Protein AF-A0AAD7S1X3-F1 (afdb_monomer_lite)

Structure (mmCIF, N/CA/C/O backbone):
data_AF-A0AAD7S1X3-F1
#
_entry.id   AF-A0AAD7S1X3-F1
#
loop_
_atom_site.group_PDB
_atom_site.id
_atom_site.type_symbol
_atom_site.label_atom_id
_atom_site.label_alt_id
_atom_site.label_comp_id
_atom_site.label_asym_id
_atom_site.label_entity_id
_atom_site.label_seq_id
_atom_site.pdbx_PDB_ins_code
_atom_site.Cartn_x
_atom_site.Cartn_y
_atom_site.Cartn_z
_atom_site.occupancy
_atom_site.B_iso_or_equiv
_atom_site.auth_seq_id
_atom_site.auth_comp_id
_atom_site.auth_asym_id
_atom_site.auth_atom_id
_atom_site.pdbx_PDB_model_num
ATOM 1 N N . MET A 1 1 ? 36.530 9.811 -6.940 1.00 58.53 1 MET A N 1
ATOM 2 C CA . MET A 1 1 ? 35.530 10.902 -6.994 1.00 58.53 1 MET A CA 1
ATOM 3 C C . MET A 1 1 ? 34.109 10.384 -7.234 1.00 58.53 1 MET A C 1
ATOM 5 O O . MET A 1 1 ? 33.256 10.670 -6.411 1.00 58.53 1 MET A O 1
ATOM 9 N N . SER A 1 2 ? 33.852 9.548 -8.253 1.00 63.09 2 SER A N 1
ATOM 10 C CA . SER A 1 2 ? 32.516 8.948 -8.486 1.00 63.09 2 SER A CA 1
ATOM 11 C C . SER A 1 2 ? 31.969 8.116 -7.303 1.00 63.09 2 SER A C 1
ATOM 13 O O . SER A 1 2 ? 30.787 8.209 -6.993 1.00 63.09 2 SER A O 1
ATOM 15 N N . ALA A 1 3 ? 32.827 7.388 -6.574 1.00 66.06 3 ALA A N 1
ATOM 16 C CA . ALA A 1 3 ? 32.410 6.575 -5.422 1.00 66.06 3 ALA A CA 1
ATOM 17 C C . ALA A 1 3 ? 31.933 7.386 -4.198 1.00 66.06 3 ALA A C 1
ATOM 19 O O . ALA A 1 3 ? 31.097 6.908 -3.441 1.00 66.06 3 ALA A O 1
ATOM 20 N N . MET A 1 4 ? 32.440 8.610 -4.011 1.00 67.19 4 MET A N 1
ATOM 21 C CA . MET A 1 4 ? 32.045 9.467 -2.884 1.00 67.19 4 MET A CA 1
ATOM 22 C C . MET A 1 4 ? 30.654 10.064 -3.129 1.00 67.19 4 MET A C 1
ATOM 24 O O . MET A 1 4 ? 29.786 9.984 -2.272 1.00 67.19 4 MET A O 1
ATOM 28 N N . LEU A 1 5 ? 30.397 10.503 -4.365 1.00 73.19 5 LEU A N 1
ATOM 29 C CA . LEU A 1 5 ? 29.095 11.023 -4.792 1.00 73.19 5 LEU A CA 1
ATOM 30 C C . LEU A 1 5 ? 27.989 9.949 -4.731 1.00 73.19 5 LEU A C 1
ATOM 32 O O . LEU A 1 5 ? 26.847 10.248 -4.388 1.00 73.19 5 LEU A O 1
ATOM 36 N N . PHE A 1 6 ? 28.330 8.683 -5.002 1.00 74.25 6 PHE A N 1
ATOM 37 C CA . PHE A 1 6 ? 27.405 7.559 -4.831 1.00 74.25 6 PHE A CA 1
ATOM 38 C C . PHE A 1 6 ? 27.039 7.316 -3.357 1.00 74.25 6 PHE A C 1
ATOM 40 O O . PHE A 1 6 ? 25.887 7.001 -3.067 1.00 74.25 6 PHE A O 1
ATOM 47 N N . ALA A 1 7 ? 27.981 7.495 -2.424 1.00 76.69 7 ALA A N 1
ATOM 48 C CA . ALA A 1 7 ? 27.734 7.318 -0.992 1.00 76.69 7 ALA A CA 1
ATOM 49 C C . ALA A 1 7 ? 26.803 8.402 -0.421 1.00 76.69 7 ALA A C 1
ATOM 51 O O . ALA A 1 7 ? 25.879 8.072 0.324 1.00 76.69 7 ALA A O 1
ATOM 52 N N . ASP A 1 8 ? 26.987 9.664 -0.820 1.00 81.88 8 ASP A N 1
ATOM 53 C CA . ASP A 1 8 ? 26.116 10.773 -0.406 1.00 81.88 8 ASP A CA 1
ATOM 54 C C . ASP A 1 8 ? 24.684 10.615 -0.947 1.00 81.88 8 ASP A C 1
ATOM 56 O O . ASP A 1 8 ? 23.706 10.767 -0.208 1.00 81.88 8 ASP A O 1
ATOM 60 N N . LEU A 1 9 ? 24.542 10.230 -2.222 1.00 84.12 9 LEU A N 1
ATOM 61 C CA . LEU A 1 9 ? 23.234 9.966 -2.830 1.00 84.12 9 LEU A CA 1
ATOM 62 C C . LEU A 1 9 ? 22.531 8.772 -2.170 1.00 84.12 9 LEU A C 1
ATOM 64 O O . LEU A 1 9 ? 21.327 8.824 -1.914 1.00 84.12 9 LEU A O 1
ATOM 68 N N . LEU A 1 10 ? 23.277 7.704 -1.877 1.00 87.62 10 LEU A N 1
ATOM 69 C CA . LEU A 1 10 ? 22.752 6.523 -1.200 1.00 87.62 10 LEU A CA 1
ATOM 70 C C . LEU A 1 10 ? 22.306 6.855 0.230 1.00 87.62 10 LEU A C 1
ATOM 72 O O . LEU A 1 10 ? 21.228 6.430 0.640 1.00 87.62 10 LEU A O 1
ATOM 76 N N . GLY A 1 11 ? 23.088 7.647 0.969 1.00 89.69 11 GLY A N 1
ATOM 77 C CA . GLY A 1 11 ? 22.731 8.110 2.310 1.00 89.69 11 GLY A CA 1
ATOM 78 C C . GLY A 1 11 ? 21.425 8.906 2.319 1.00 89.69 11 GLY A C 1
ATOM 79 O O . GLY A 1 11 ? 20.530 8.612 3.114 1.00 89.69 11 GLY A O 1
ATOM 80 N N . LEU A 1 12 ? 21.270 9.847 1.382 1.00 89.00 12 LEU A N 1
ATOM 81 C CA . LEU A 1 12 ? 20.034 10.617 1.210 1.00 89.00 12 LEU A CA 1
ATOM 82 C C . LEU A 1 12 ? 18.841 9.736 0.816 1.00 89.00 12 LEU A C 1
ATOM 84 O O . LEU A 1 12 ? 17.752 9.895 1.369 1.00 89.00 12 LEU A O 1
ATOM 88 N N . ALA A 1 13 ? 19.037 8.784 -0.099 1.00 90.75 13 ALA A N 1
ATOM 89 C CA . ALA A 1 13 ? 17.985 7.860 -0.514 1.00 90.75 13 ALA A CA 1
ATOM 90 C C . ALA A 1 13 ? 17.519 6.972 0.651 1.00 90.75 13 ALA A C 1
ATOM 92 O O . ALA A 1 13 ? 16.318 6.836 0.884 1.00 90.75 13 ALA A O 1
ATOM 93 N N . ILE A 1 14 ? 18.455 6.411 1.423 1.00 92.00 14 ILE A N 1
ATOM 94 C CA . ILE A 1 14 ? 18.141 5.597 2.603 1.00 92.00 14 ILE A CA 1
ATOM 95 C C . ILE A 1 14 ? 17.414 6.444 3.645 1.00 92.00 14 ILE A C 1
ATOM 97 O O . ILE A 1 14 ? 16.407 5.995 4.190 1.00 92.00 14 ILE A O 1
ATOM 101 N N . PHE A 1 15 ? 17.878 7.668 3.896 1.00 93.94 15 PHE A N 1
ATOM 102 C CA . PHE A 1 15 ? 17.222 8.578 4.828 1.00 93.94 15 PHE A CA 1
ATOM 103 C C . PHE A 1 15 ? 15.765 8.834 4.426 1.00 93.94 15 PHE A C 1
ATOM 105 O O . PHE A 1 15 ? 14.861 8.640 5.240 1.00 93.94 15 PHE A O 1
ATOM 112 N N . LEU A 1 16 ? 15.514 9.169 3.158 1.00 91.62 16 LEU A N 1
ATOM 113 C CA . LEU A 1 16 ? 14.166 9.422 2.651 1.00 91.62 16 LEU A CA 1
ATOM 114 C C . LEU A 1 16 ? 13.259 8.185 2.764 1.00 91.62 16 LEU A C 1
ATOM 116 O O . LEU A 1 16 ? 12.110 8.292 3.198 1.00 91.62 16 LEU A O 1
ATOM 120 N N . VAL A 1 17 ? 13.783 7.001 2.435 1.00 92.31 17 VAL A N 1
ATOM 121 C CA . VAL A 1 17 ? 13.055 5.729 2.575 1.00 92.31 17 VAL A CA 1
ATOM 122 C C . VAL A 1 17 ? 12.713 5.445 4.039 1.00 92.31 17 VAL A C 1
ATOM 124 O O . VAL A 1 17 ? 11.586 5.046 4.343 1.00 92.31 17 VAL A O 1
ATOM 127 N N . MET A 1 18 ? 13.652 5.664 4.960 1.00 93.31 18 MET A N 1
ATOM 128 C CA . MET A 1 18 ? 13.436 5.431 6.389 1.00 93.31 18 MET A CA 1
ATOM 129 C C . MET A 1 18 ? 12.414 6.403 6.976 1.00 93.31 18 MET A C 1
ATOM 131 O O . MET A 1 18 ? 11.552 5.972 7.742 1.00 93.31 18 MET A O 1
ATOM 135 N N . VAL A 1 19 ? 12.442 7.676 6.569 1.00 95.44 19 VAL A N 1
ATOM 136 C CA . VAL A 1 19 ? 11.435 8.674 6.961 1.00 95.44 19 VAL A CA 1
ATOM 137 C C . VAL A 1 19 ? 10.046 8.269 6.466 1.00 95.44 19 VAL A C 1
ATOM 139 O O . VAL A 1 19 ? 9.096 8.265 7.250 1.00 95.44 19 VAL A O 1
ATOM 142 N N . GLY A 1 20 ? 9.921 7.851 5.203 1.00 90.00 20 GLY A N 1
ATOM 143 C CA . GLY A 1 20 ? 8.647 7.375 4.656 1.00 90.00 20 GLY A CA 1
ATOM 144 C C . GLY A 1 20 ? 8.107 6.151 5.404 1.00 90.00 20 GLY A C 1
ATOM 145 O O . GLY A 1 20 ? 6.940 6.114 5.800 1.00 90.00 20 GLY A O 1
ATOM 146 N N . LYS A 1 21 ? 8.972 5.169 5.678 1.00 90.00 21 LYS A N 1
ATOM 147 C CA . LYS A 1 21 ? 8.615 3.958 6.430 1.00 90.00 21 LYS A CA 1
ATOM 148 C C . LYS A 1 21 ? 8.212 4.272 7.876 1.00 90.00 21 LYS A C 1
ATOM 150 O O . LYS A 1 21 ? 7.260 3.678 8.388 1.00 90.00 21 LYS A O 1
ATOM 155 N N . PHE A 1 22 ? 8.902 5.209 8.524 1.00 91.06 22 PHE A N 1
ATOM 156 C CA . PHE A 1 22 ? 8.566 5.674 9.868 1.00 91.06 22 PHE A CA 1
ATOM 157 C C . PHE A 1 22 ? 7.195 6.354 9.898 1.00 91.06 22 PHE A C 1
ATOM 159 O O . PHE A 1 22 ? 6.354 5.973 10.710 1.00 91.06 22 PHE A O 1
ATOM 166 N N . GLY A 1 23 ? 6.930 7.280 8.971 1.00 90.44 23 GLY A N 1
ATOM 167 C CA . GLY A 1 23 ? 5.642 7.971 8.875 1.00 90.44 23 GLY A CA 1
ATOM 168 C C . GLY A 1 23 ? 4.471 7.006 8.679 1.00 90.44 23 GLY A C 1
ATOM 169 O O . GLY A 1 23 ? 3.474 7.090 9.395 1.00 90.44 23 GLY A O 1
ATOM 170 N N . PHE A 1 24 ? 4.621 6.027 7.783 1.00 83.44 24 PHE A N 1
ATOM 171 C CA . PHE A 1 24 ? 3.600 4.999 7.568 1.00 83.44 24 PHE A CA 1
ATOM 172 C C . PHE A 1 24 ? 3.344 4.158 8.827 1.00 83.44 24 PHE A C 1
ATOM 174 O O . PHE A 1 24 ? 2.198 3.895 9.188 1.00 83.44 24 PHE A O 1
ATOM 181 N N . THR A 1 25 ? 4.411 3.770 9.528 1.00 85.50 25 THR A N 1
ATOM 182 C CA . THR A 1 25 ? 4.310 2.978 10.763 1.00 85.50 25 THR A CA 1
ATOM 183 C C . THR A 1 25 ? 3.641 3.773 11.886 1.00 85.50 25 THR A C 1
ATOM 185 O O . THR A 1 25 ? 2.788 3.235 12.586 1.00 85.50 25 THR A O 1
ATOM 188 N N . ALA A 1 26 ? 3.986 5.054 12.040 1.00 84.69 26 ALA A N 1
ATOM 189 C CA . ALA A 1 26 ? 3.395 5.939 13.040 1.00 84.69 26 ALA A CA 1
ATOM 190 C C . ALA A 1 26 ? 1.900 6.168 12.780 1.00 84.69 26 ALA A C 1
ATOM 192 O O . ALA A 1 26 ? 1.092 6.028 13.696 1.00 84.69 26 ALA A O 1
ATOM 193 N N . PHE A 1 27 ? 1.517 6.433 11.529 1.00 81.81 27 PHE A N 1
ATOM 194 C CA . PHE A 1 27 ? 0.112 6.542 11.141 1.00 81.81 27 PHE A CA 1
ATOM 195 C C . PHE A 1 27 ? -0.656 5.253 11.449 1.00 81.81 27 PHE A C 1
ATOM 197 O O . PHE A 1 27 ? -1.703 5.293 12.095 1.00 81.81 27 PHE A O 1
ATOM 204 N N . TYR A 1 28 ? -0.103 4.102 11.054 1.00 76.06 28 TYR A N 1
ATOM 205 C CA . TYR A 1 28 ? -0.715 2.807 11.334 1.00 76.06 28 TYR A CA 1
ATOM 206 C C . TYR A 1 28 ? -0.868 2.564 12.840 1.00 76.06 28 TYR A C 1
ATOM 208 O O . TYR A 1 28 ? -1.916 2.096 13.274 1.00 76.06 28 TYR A O 1
ATOM 216 N N . ALA A 1 29 ? 0.128 2.933 13.649 1.00 79.75 29 ALA A N 1
ATOM 217 C CA . ALA A 1 29 ? 0.059 2.827 15.103 1.00 79.75 29 ALA A CA 1
ATOM 218 C C . ALA A 1 29 ? -1.044 3.714 15.703 1.00 79.75 29 ALA A C 1
ATOM 220 O O . ALA A 1 29 ? -1.803 3.240 16.544 1.00 79.75 29 ALA A O 1
ATOM 221 N N . VAL A 1 30 ? -1.183 4.963 15.247 1.00 77.50 30 VAL A N 1
ATOM 222 C CA . VAL A 1 30 ? -2.235 5.883 15.715 1.00 77.50 30 VAL A CA 1
ATOM 223 C C . VAL A 1 30 ? -3.624 5.362 15.355 1.00 77.50 30 VAL A C 1
ATOM 225 O O . VAL A 1 30 ? -4.477 5.258 16.233 1.00 77.50 30 VAL A O 1
ATOM 228 N N . VAL A 1 31 ? -3.847 4.964 14.098 1.00 75.31 31 VAL A N 1
ATOM 229 C CA . VAL A 1 31 ? -5.131 4.386 13.657 1.00 75.31 31 VAL A CA 1
ATOM 230 C C . VAL A 1 31 ? -5.445 3.113 14.434 1.00 75.31 31 VAL A C 1
ATOM 232 O O . VAL A 1 31 ? -6.587 2.883 14.824 1.00 75.31 31 VAL A O 1
ATOM 235 N N . TYR A 1 32 ? -4.433 2.292 14.693 1.00 70.94 32 TYR A N 1
ATOM 236 C CA . TYR A 1 32 ? -4.578 1.055 15.439 1.00 70.94 32 TYR A CA 1
ATOM 237 C C . TYR A 1 32 ? -4.963 1.291 16.905 1.00 70.94 32 TYR A C 1
ATOM 239 O O . TYR A 1 32 ? -5.885 0.641 17.395 1.00 70.94 32 TYR A O 1
ATOM 247 N N . VAL A 1 33 ? -4.301 2.227 17.593 1.00 71.19 33 VAL A N 1
ATOM 248 C CA . VAL A 1 33 ? -4.637 2.604 18.976 1.00 71.19 33 VAL A CA 1
ATOM 249 C C . VAL A 1 33 ? -6.034 3.215 19.028 1.00 71.19 33 VAL A C 1
ATOM 251 O O . VAL A 1 33 ? -6.854 2.768 19.820 1.00 71.19 33 VAL A O 1
ATOM 254 N N . TYR A 1 34 ? -6.353 4.127 18.110 1.00 67.88 34 TYR A N 1
ATOM 255 C CA . TYR A 1 34 ? -7.679 4.736 18.013 1.00 67.88 34 TYR A CA 1
ATOM 256 C C . TYR A 1 34 ? -8.781 3.691 17.776 1.00 67.88 34 TYR A C 1
ATOM 258 O O . TYR A 1 34 ? -9.832 3.707 18.411 1.00 67.88 34 TYR A O 1
ATOM 266 N N . THR A 1 35 ? -8.522 2.714 16.904 1.00 66.25 35 THR A N 1
ATOM 267 C CA . THR A 1 35 ? -9.451 1.602 16.665 1.00 66.25 35 THR A CA 1
ATOM 268 C C . THR A 1 35 ? -9.579 0.706 17.897 1.00 66.25 35 THR A C 1
ATOM 270 O O . THR A 1 35 ? -10.666 0.208 18.157 1.00 66.25 35 THR A O 1
ATOM 273 N N . ALA A 1 36 ? -8.508 0.503 18.668 1.00 64.50 36 ALA A N 1
ATOM 274 C CA . ALA A 1 36 ? -8.539 -0.290 19.898 1.00 64.50 36 ALA A CA 1
ATOM 275 C C . ALA A 1 36 ? -9.269 0.414 21.056 1.00 64.50 36 ALA A C 1
ATOM 277 O O . ALA A 1 36 ? -9.846 -0.266 21.902 1.00 64.50 36 ALA A O 1
ATOM 278 N N . GLU A 1 37 ? -9.256 1.747 21.092 1.00 64.62 37 GLU A N 1
ATOM 279 C CA . GLU A 1 37 ? -9.994 2.541 22.081 1.00 64.62 37 GLU A CA 1
ATOM 280 C C . GLU A 1 37 ? -11.491 2.611 21.765 1.00 64.62 37 GLU A C 1
ATOM 282 O O . GLU A 1 37 ? -12.314 2.614 22.678 1.00 64.62 37 GLU A O 1
ATOM 287 N N . VAL A 1 38 ? -11.855 2.633 20.478 1.00 59.59 38 VAL A N 1
ATOM 288 C CA . VAL A 1 38 ? -13.246 2.838 20.048 1.00 59.59 38 VAL A CA 1
ATOM 289 C C . VAL A 1 38 ? -13.964 1.537 19.649 1.00 59.59 38 VAL A C 1
ATOM 291 O O . VAL A 1 38 ? -15.193 1.477 19.702 1.00 59.59 38 VAL A O 1
ATOM 294 N N . PHE A 1 39 ? -13.245 0.466 19.290 1.00 50.91 39 PHE A N 1
ATOM 295 C CA . PHE A 1 39 ? -13.839 -0.796 18.833 1.00 50.91 39 PHE A CA 1
ATOM 296 C C . PHE A 1 39 ? -13.287 -2.043 19.554 1.00 50.91 39 PHE A C 1
ATOM 298 O O . PHE A 1 39 ? -12.085 -2.155 19.796 1.00 50.91 39 PHE A O 1
ATOM 305 N N . PRO A 1 40 ? -14.143 -3.046 19.850 1.00 53.78 40 PRO A N 1
ATOM 306 C CA . PRO A 1 40 ? -13.729 -4.281 20.516 1.00 53.78 40 PRO A CA 1
ATOM 307 C C . PRO A 1 40 ? -12.807 -5.146 19.631 1.00 53.78 40 PRO A C 1
ATOM 309 O O . PRO A 1 40 ? -12.749 -4.986 18.410 1.00 53.78 40 PRO A O 1
ATOM 312 N N . THR A 1 41 ? -12.122 -6.116 20.253 1.00 61.16 41 THR A N 1
ATOM 313 C CA . THR A 1 41 ? -11.075 -7.028 19.717 1.00 61.16 41 THR A CA 1
ATOM 314 C C . THR A 1 41 ? -11.300 -7.618 18.315 1.00 61.16 41 THR A C 1
ATOM 316 O O . THR A 1 41 ? -10.336 -7.999 17.648 1.00 61.16 41 THR A O 1
ATOM 319 N N . VAL A 1 42 ? -12.541 -7.671 17.836 1.00 55.25 42 VAL A N 1
ATOM 320 C CA . VAL A 1 42 ? -12.923 -8.173 16.510 1.00 55.25 42 VAL A CA 1
ATOM 321 C C . VAL A 1 42 ? -12.352 -7.307 15.378 1.00 55.25 42 VAL A C 1
ATOM 323 O O . VAL A 1 42 ? -11.852 -7.849 14.392 1.00 55.25 42 VAL A O 1
ATOM 326 N N . LEU A 1 43 ? -12.341 -5.975 15.522 1.00 61.00 43 LEU A N 1
ATOM 327 C CA . LEU A 1 43 ? -11.846 -5.084 14.461 1.00 61.00 43 LEU A CA 1
ATOM 328 C C . LEU A 1 43 ? -10.324 -5.159 14.290 1.00 61.00 43 LEU A C 1
ATOM 330 O O . LEU A 1 43 ? -9.827 -5.076 13.169 1.00 61.00 43 LEU A O 1
ATOM 334 N N . ARG A 1 44 ? -9.587 -5.406 15.380 1.00 65.56 44 ARG A N 1
ATOM 335 C CA . ARG A 1 44 ? -8.132 -5.622 15.357 1.00 65.56 44 ARG A CA 1
ATOM 336 C C . ARG A 1 44 ? -7.750 -6.804 14.459 1.00 65.56 44 ARG A C 1
ATOM 338 O O . ARG A 1 44 ? -6.855 -6.676 13.625 1.00 65.56 44 ARG A O 1
ATOM 345 N N . ASN A 1 45 ? -8.428 -7.942 14.618 1.00 68.94 45 ASN A N 1
ATOM 346 C CA . ASN A 1 45 ? -8.168 -9.138 13.810 1.00 68.94 45 ASN A CA 1
ATOM 347 C C . ASN A 1 45 ? -8.572 -8.942 12.344 1.00 68.94 45 ASN A C 1
ATOM 349 O O . ASN A 1 45 ? -7.861 -9.400 11.450 1.00 68.94 45 ASN A O 1
ATOM 353 N N . VAL A 1 46 ? -9.679 -8.239 12.092 1.00 71.38 46 VAL A N 1
ATOM 354 C CA . VAL A 1 46 ? -10.122 -7.924 10.727 1.00 71.38 46 VAL A CA 1
ATOM 355 C C . VAL A 1 46 ? -9.125 -6.993 10.035 1.00 71.38 46 VAL A C 1
ATOM 357 O O . VAL A 1 46 ? -8.720 -7.291 8.916 1.00 71.38 46 VAL A O 1
ATOM 360 N N . GLY A 1 47 ? -8.649 -5.934 10.698 1.00 70.38 47 GLY A N 1
ATOM 361 C CA . GLY A 1 47 ? -7.645 -5.019 10.141 1.00 70.38 47 GLY A CA 1
ATOM 362 C C . GLY A 1 47 ? -6.353 -5.737 9.746 1.00 70.38 47 GLY A C 1
ATOM 363 O O . GLY A 1 47 ? -5.898 -5.622 8.608 1.00 70.38 47 GLY A O 1
ATOM 364 N N . PHE A 1 48 ? -5.816 -6.575 10.637 1.00 74.19 48 PHE A N 1
ATOM 365 C CA . PHE A 1 48 ? -4.633 -7.388 10.333 1.00 74.19 48 PHE A CA 1
ATOM 366 C C . PHE A 1 48 ? -4.877 -8.381 9.181 1.00 74.19 48 PHE A C 1
ATOM 368 O O . PHE A 1 48 ? -4.009 -8.569 8.323 1.00 74.19 48 PHE A O 1
ATOM 375 N N . GLY A 1 49 ? -6.066 -8.991 9.124 1.0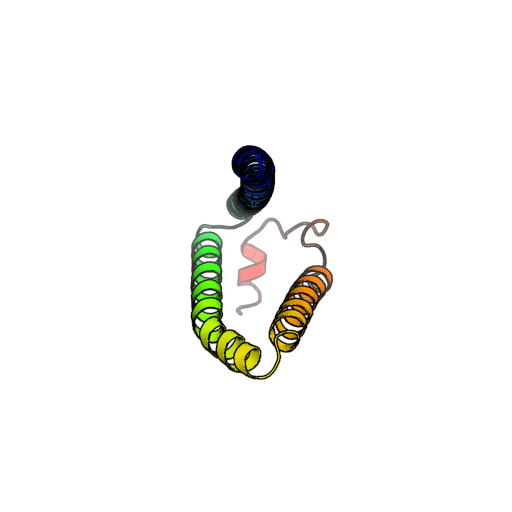0 79.62 49 GLY A N 1
ATOM 376 C CA . GLY A 1 49 ? -6.468 -9.898 8.047 1.00 79.62 49 GLY A CA 1
ATOM 377 C C . GLY A 1 49 ? -6.594 -9.206 6.686 1.00 79.62 49 GLY A C 1
ATOM 378 O O . GLY A 1 49 ? -6.136 -9.747 5.674 1.00 79.62 49 GLY A O 1
ATOM 379 N N . VAL A 1 50 ? -7.144 -7.990 6.652 1.00 79.88 50 VAL A N 1
ATOM 380 C CA . VAL A 1 50 ? -7.265 -7.175 5.433 1.00 79.88 50 VAL A CA 1
ATOM 381 C C . VAL A 1 50 ? -5.887 -6.737 4.940 1.00 79.88 50 VAL A C 1
ATOM 383 O O . VAL A 1 50 ? -5.593 -6.921 3.760 1.00 79.88 50 VAL A O 1
ATOM 386 N N . CYS A 1 51 ? -5.003 -6.259 5.823 1.00 80.50 51 CYS A N 1
ATOM 387 C CA . CYS A 1 51 ? -3.626 -5.915 5.453 1.00 80.50 51 CYS A CA 1
ATOM 388 C C . CYS A 1 51 ? -2.869 -7.118 4.869 1.00 80.50 51 CYS A C 1
ATOM 390 O O . CYS A 1 51 ? -2.201 -6.989 3.843 1.00 80.50 51 CYS A O 1
ATOM 392 N N . SER A 1 52 ? -3.006 -8.302 5.476 1.00 86.06 52 SER A N 1
ATOM 393 C CA . SER A 1 52 ? -2.381 -9.527 4.960 1.00 86.06 52 SER A CA 1
ATOM 394 C C . SER A 1 52 ? -2.930 -9.917 3.584 1.00 86.06 52 SER A C 1
ATOM 396 O O . SER A 1 52 ? -2.165 -10.249 2.676 1.00 86.06 52 SER A O 1
ATOM 398 N N . SER A 1 53 ? -4.248 -9.826 3.403 1.00 88.00 53 SER A N 1
ATOM 399 C CA . SER A 1 53 ? -4.907 -10.139 2.132 1.00 88.00 53 SER A CA 1
ATOM 400 C C . SER A 1 53 ? -4.493 -9.163 1.028 1.00 88.00 53 SER A C 1
ATOM 402 O O . SER A 1 53 ? -4.146 -9.596 -0.070 1.00 88.00 53 SER A O 1
ATOM 404 N N . ALA A 1 54 ? -4.429 -7.863 1.333 1.00 86.00 54 ALA A N 1
ATOM 405 C CA . ALA A 1 54 ? -3.944 -6.836 0.415 1.00 86.00 54 ALA A CA 1
ATOM 406 C C . ALA A 1 54 ? -2.475 -7.064 0.018 1.00 86.00 54 ALA A C 1
ATOM 408 O O . ALA A 1 54 ? -2.136 -6.965 -1.160 1.00 86.00 54 ALA A O 1
ATOM 409 N N . GLY A 1 55 ? -1.617 -7.451 0.969 1.00 85.94 55 GLY A N 1
ATOM 410 C CA . GLY A 1 55 ? -0.226 -7.815 0.690 1.00 85.94 55 GLY A CA 1
ATOM 411 C C . GLY A 1 55 ? -0.105 -8.983 -0.294 1.00 85.94 55 GLY A C 1
ATOM 412 O O . GLY A 1 55 ? 0.672 -8.908 -1.244 1.00 85.94 55 GLY A O 1
ATOM 413 N N . ARG A 1 56 ? -0.927 -10.031 -0.131 1.00 90.31 56 ARG A N 1
ATOM 414 C CA . ARG A 1 56 ? -0.967 -11.171 -1.065 1.00 90.31 56 ARG A CA 1
ATOM 415 C C . ARG A 1 56 ? -1.441 -10.767 -2.458 1.00 90.31 56 ARG A C 1
ATOM 417 O O . ARG A 1 56 ? -0.849 -11.208 -3.438 1.00 90.31 56 ARG A O 1
ATOM 424 N N . LEU A 1 57 ? -2.468 -9.919 -2.554 1.00 87.94 57 LEU A N 1
ATOM 425 C CA . LEU A 1 57 ? -2.923 -9.380 -3.840 1.00 87.94 57 LEU A CA 1
ATOM 426 C C . LEU A 1 57 ? -1.803 -8.596 -4.534 1.00 87.94 57 LEU A C 1
ATOM 428 O O . LEU A 1 57 ? -1.566 -8.799 -5.722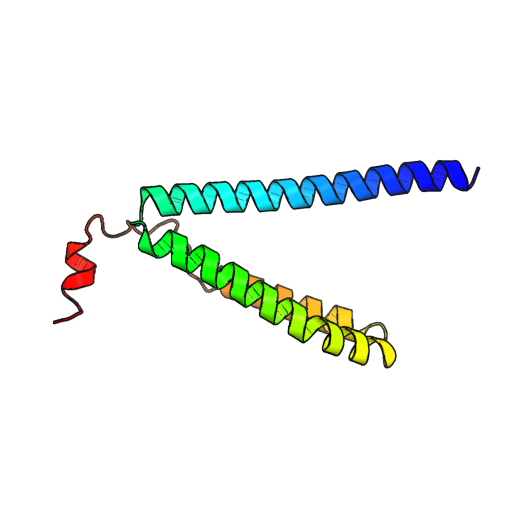 1.00 87.94 57 LEU A O 1
ATOM 432 N N . GLY A 1 58 ? -1.059 -7.780 -3.783 1.00 85.44 58 GLY A N 1
ATOM 433 C CA . GLY A 1 58 ? 0.127 -7.089 -4.287 1.00 85.44 58 GLY A CA 1
ATOM 434 C C . GLY A 1 58 ? 1.166 -8.059 -4.852 1.00 85.44 58 GLY A C 1
ATOM 435 O O . GLY A 1 58 ? 1.594 -7.897 -5.991 1.00 85.44 58 GLY A O 1
ATOM 436 N N . SER A 1 59 ? 1.517 -9.113 -4.109 1.00 89.06 59 SER A N 1
ATOM 437 C CA . SER A 1 59 ? 2.469 -10.135 -4.570 1.00 89.06 59 SER A CA 1
ATOM 438 C C . SER A 1 59 ? 2.012 -10.874 -5.831 1.00 89.06 59 SER A C 1
ATOM 440 O O . SER A 1 59 ? 2.848 -11.185 -6.675 1.00 89.06 59 SER A O 1
ATOM 442 N N . ILE A 1 60 ? 0.708 -11.132 -5.985 1.00 91.06 60 ILE A N 1
ATOM 443 C CA . ILE A 1 60 ? 0.151 -11.757 -7.194 1.00 91.06 60 ILE A CA 1
ATOM 444 C C . ILE A 1 60 ? 0.224 -10.796 -8.384 1.00 91.06 60 ILE 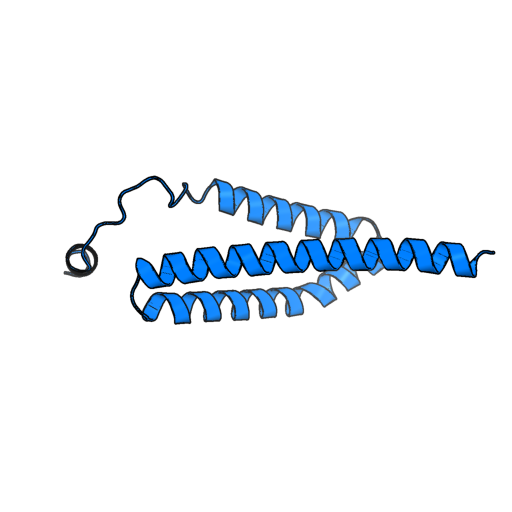A C 1
ATOM 446 O O . ILE A 1 60 ? 0.532 -11.237 -9.484 1.00 91.06 60 ILE A O 1
ATOM 450 N N . LEU A 1 61 ? -0.028 -9.498 -8.179 1.00 86.69 61 LEU A N 1
ATOM 451 C CA . LEU A 1 61 ? -0.032 -8.482 -9.239 1.00 86.69 61 LEU A CA 1
ATOM 452 C C . LEU A 1 61 ? 1.377 -8.109 -9.731 1.00 86.69 61 LEU A C 1
ATOM 454 O O . LEU A 1 61 ? 1.542 -7.783 -10.906 1.00 86.69 61 LEU A O 1
ATOM 458 N N . VAL A 1 62 ? 2.401 -8.188 -8.875 1.00 86.38 62 VAL A N 1
ATOM 459 C CA . VAL A 1 62 ? 3.797 -7.838 -9.208 1.00 86.38 62 VAL A CA 1
ATOM 460 C C . VAL A 1 62 ? 4.320 -8.498 -10.496 1.00 86.38 62 VAL A C 1
ATOM 462 O O . VAL A 1 62 ? 4.775 -7.761 -11.374 1.00 86.38 62 VAL A O 1
ATOM 465 N N . PRO A 1 63 ? 4.266 -9.834 -10.683 1.00 87.50 63 PRO A N 1
ATOM 466 C CA . PRO A 1 63 ? 4.764 -10.460 -11.909 1.00 87.50 63 PRO A CA 1
ATOM 467 C C . PRO A 1 63 ? 4.015 -9.998 -13.168 1.00 87.50 63 PRO A C 1
ATOM 469 O O . PRO A 1 63 ? 4.639 -9.867 -14.218 1.00 87.50 63 PRO A O 1
ATOM 472 N N . TYR A 1 64 ? 2.718 -9.675 -13.076 1.00 84.19 64 TYR A N 1
ATOM 473 C CA . TYR A 1 64 ? 1.956 -9.130 -14.209 1.00 84.19 64 TYR A CA 1
ATOM 474 C C . TYR A 1 64 ? 2.436 -7.729 -14.596 1.00 84.19 64 TYR A C 1
ATOM 476 O O . TYR A 1 64 ? 2.593 -7.431 -15.779 1.00 84.19 64 TYR A O 1
ATOM 484 N N . VAL A 1 65 ? 2.717 -6.878 -13.607 1.00 84.19 65 VAL A N 1
ATOM 485 C CA . VAL A 1 65 ? 3.246 -5.526 -13.841 1.00 84.19 65 VAL A CA 1
ATOM 486 C C . VAL A 1 65 ? 4.647 -5.586 -14.458 1.00 84.19 65 VAL A C 1
ATOM 488 O O . VAL A 1 65 ? 4.937 -4.841 -15.393 1.00 84.19 65 VAL A O 1
ATOM 491 N N . LEU A 1 66 ? 5.501 -6.501 -13.988 1.00 82.75 66 LEU A N 1
ATOM 492 C CA . LEU A 1 66 ? 6.840 -6.718 -14.549 1.00 82.75 66 LEU A CA 1
ATOM 493 C C . LEU A 1 66 ? 6.787 -7.248 -15.988 1.00 82.75 66 LEU A C 1
ATOM 495 O O . LEU A 1 66 ? 7.547 -6.784 -16.837 1.00 82.75 66 LEU A O 1
ATOM 499 N N . TYR A 1 67 ? 5.861 -8.163 -16.284 1.00 82.75 67 TYR A N 1
ATOM 500 C CA . TYR A 1 67 ? 5.650 -8.674 -17.638 1.00 82.75 67 TYR A CA 1
ATOM 501 C C . TYR A 1 67 ? 5.222 -7.561 -18.608 1.00 82.75 67 TYR A C 1
ATOM 503 O O . TYR A 1 67 ? 5.774 -7.443 -19.701 1.00 82.75 67 TYR A O 1
ATOM 511 N N . LEU A 1 68 ? 4.316 -6.675 -18.181 1.00 77.50 68 LEU A N 1
ATOM 512 C CA . LEU A 1 68 ? 3.920 -5.485 -18.947 1.00 77.50 68 LEU A CA 1
ATOM 513 C C . LEU A 1 68 ? 5.081 -4.493 -19.142 1.00 77.50 68 LEU A C 1
ATOM 515 O O . LEU A 1 68 ? 5.208 -3.892 -20.211 1.00 77.50 68 LEU A O 1
ATOM 519 N N . GLY A 1 69 ? 5.948 -4.351 -18.136 1.00 78.81 69 GLY A N 1
ATOM 520 C CA . GLY A 1 69 ? 7.153 -3.522 -18.205 1.00 78.81 69 GLY A CA 1
ATOM 521 C C . GLY A 1 69 ? 8.171 -3.991 -19.246 1.00 78.81 69 GLY A C 1
ATOM 522 O O . GLY A 1 69 ? 8.894 -3.163 -19.796 1.00 78.81 69 GLY A O 1
ATOM 523 N N . SER A 1 70 ? 8.187 -5.288 -19.579 1.00 76.56 70 SER A N 1
ATOM 524 C CA . SER A 1 70 ? 9.051 -5.828 -20.636 1.00 76.56 70 SER A CA 1
ATOM 525 C C . SER A 1 70 ? 8.646 -5.372 -22.041 1.00 76.56 70 SER A C 1
ATOM 527 O O . SER A 1 70 ? 9.477 -5.421 -22.944 1.00 76.56 70 SER A O 1
ATOM 529 N N . TYR A 1 71 ? 7.392 -4.955 -22.243 1.00 76.75 71 TYR A N 1
ATOM 530 C CA . TYR A 1 71 ? 6.912 -4.465 -23.537 1.00 76.75 71 TYR A CA 1
ATOM 531 C C . TYR A 1 71 ? 7.104 -2.950 -23.669 1.00 76.75 71 TYR A C 1
ATOM 533 O O . TYR A 1 71 ? 7.544 -2.468 -24.708 1.00 76.75 71 TYR A O 1
ATOM 541 N N . ASN A 1 72 ? 6.802 -2.195 -22.606 1.00 75.75 72 ASN A N 1
ATOM 542 C CA . ASN A 1 72 ? 7.073 -0.761 -22.525 1.00 75.75 72 ASN A CA 1
ATOM 543 C C . ASN A 1 72 ? 7.399 -0.342 -21.080 1.00 75.75 72 ASN A C 1
ATOM 545 O O . ASN A 1 72 ? 6.581 -0.574 -20.186 1.00 75.75 72 ASN A O 1
ATOM 549 N N . PRO A 1 73 ? 8.510 0.380 -20.841 1.00 77.88 73 PRO A N 1
ATOM 550 C CA . PRO A 1 73 ? 8.920 0.787 -19.496 1.00 77.88 73 PRO A CA 1
ATOM 551 C C . PRO A 1 73 ? 7.968 1.805 -18.853 1.00 77.88 73 PRO A C 1
ATOM 553 O O . PRO A 1 73 ? 7.924 1.902 -17.634 1.00 77.88 73 PRO A O 1
ATOM 556 N N . PHE A 1 74 ? 7.176 2.539 -19.642 1.00 78.81 74 PHE A N 1
ATOM 557 C CA . PHE A 1 74 ? 6.221 3.540 -19.144 1.00 78.81 74 PHE A CA 1
ATOM 558 C C . PHE A 1 74 ? 4.902 2.939 -18.633 1.00 78.81 74 PHE A C 1
ATOM 560 O O . PHE A 1 74 ? 4.248 3.519 -17.766 1.00 78.81 74 PHE A O 1
ATOM 567 N N . LEU A 1 75 ? 4.514 1.766 -19.138 1.00 81.62 75 LEU A N 1
ATOM 568 C CA . LEU A 1 75 ? 3.260 1.096 -18.792 1.00 81.62 75 LEU A CA 1
ATOM 569 C C . LEU A 1 75 ? 3.115 0.773 -17.287 1.00 81.62 75 LEU A C 1
ATOM 571 O O . LEU A 1 75 ? 2.074 1.105 -16.717 1.00 81.62 75 LEU A O 1
ATOM 575 N N . PRO A 1 76 ? 4.119 0.182 -16.602 1.00 84.62 76 PRO A N 1
ATOM 576 C CA . PRO A 1 76 ? 3.998 -0.148 -15.182 1.00 84.62 76 PRO A CA 1
ATOM 577 C C . PRO A 1 76 ? 3.859 1.095 -14.291 1.00 84.62 76 PRO A C 1
ATOM 579 O O . PRO A 1 76 ? 3.130 1.051 -13.300 1.00 84.62 76 PRO A O 1
ATOM 582 N N . TYR A 1 77 ? 4.490 2.216 -14.661 1.00 84.00 77 TYR A N 1
ATOM 583 C CA . TYR A 1 77 ? 4.353 3.480 -13.928 1.00 84.00 77 TYR A CA 1
ATOM 584 C C . TYR A 1 77 ? 2.930 4.032 -14.003 1.00 84.00 77 TYR A C 1
ATOM 586 O O . TYR A 1 77 ? 2.388 4.460 -12.985 1.00 84.00 77 TYR A O 1
ATOM 594 N N . ILE A 1 78 ? 2.300 3.977 -15.181 1.00 86.75 78 ILE A N 1
ATOM 595 C CA . ILE A 1 78 ? 0.915 4.431 -15.363 1.00 86.75 78 ILE A CA 1
ATOM 596 C C . ILE A 1 78 ? -0.042 3.557 -14.544 1.00 86.75 78 ILE A C 1
ATOM 598 O O . ILE A 1 78 ? -0.905 4.086 -13.847 1.00 86.75 78 ILE A O 1
ATOM 602 N N . VAL A 1 79 ? 0.137 2.232 -14.565 1.00 87.12 79 VAL A N 1
ATOM 603 C CA . VAL A 1 79 ? -0.710 1.297 -13.804 1.00 87.12 79 VAL A CA 1
ATOM 604 C C . VAL A 1 79 ? -0.596 1.542 -12.299 1.00 87.12 79 VAL A C 1
ATOM 606 O O . VAL A 1 79 ? -1.618 1.672 -11.626 1.00 87.12 79 VAL A O 1
ATOM 609 N N . MET A 1 80 ? 0.624 1.669 -11.771 1.00 85.94 80 MET A N 1
ATOM 610 C CA . MET A 1 80 ? 0.842 1.978 -10.352 1.00 85.94 80 MET A CA 1
ATOM 611 C C . MET A 1 80 ? 0.274 3.351 -9.972 1.00 85.94 80 MET A C 1
ATOM 613 O O . MET A 1 80 ? -0.323 3.497 -8.903 1.00 85.94 80 MET A O 1
ATOM 617 N N . GLY A 1 81 ? 0.402 4.341 -10.860 1.00 87.56 81 GLY A N 1
ATOM 618 C CA . GLY A 1 81 ? -0.180 5.669 -10.686 1.00 87.56 81 GLY A CA 1
ATOM 619 C C . GLY A 1 81 ? -1.704 5.628 -10.581 1.00 87.56 81 GLY A C 1
ATOM 620 O O . GLY A 1 81 ? -2.261 6.152 -9.621 1.00 87.56 81 GLY A O 1
ATOM 621 N N . ILE A 1 82 ? -2.383 4.942 -11.505 1.00 89.88 82 ILE A N 1
ATOM 622 C CA . ILE A 1 82 ? -3.847 4.786 -11.484 1.00 89.88 82 ILE A CA 1
ATOM 623 C C . ILE A 1 82 ? -4.297 4.030 -10.230 1.00 89.88 82 ILE A C 1
ATOM 625 O O . ILE A 1 82 ? -5.274 4.426 -9.602 1.00 89.88 82 ILE A O 1
ATOM 629 N N . PHE A 1 83 ? -3.581 2.977 -9.828 1.00 87.06 83 PHE A N 1
ATOM 630 C CA . PHE A 1 83 ? -3.920 2.209 -8.627 1.00 87.06 83 PHE A CA 1
ATOM 631 C C . PHE A 1 83 ? -3.782 3.053 -7.353 1.00 87.06 83 PHE A C 1
ATOM 633 O O . PHE A 1 83 ? -4.632 2.992 -6.465 1.00 87.06 83 PHE A O 1
ATOM 640 N N . THR A 1 84 ? -2.745 3.893 -7.294 1.00 87.56 84 THR A N 1
ATOM 641 C CA . THR A 1 84 ? -2.518 4.837 -6.191 1.00 87.56 84 THR A CA 1
ATOM 642 C C . THR A 1 84 ? -3.598 5.909 -6.157 1.00 87.56 84 THR A C 1
ATOM 644 O O . THR A 1 84 ? -4.178 6.155 -5.104 1.00 87.56 84 THR A O 1
ATOM 647 N N . LEU A 1 85 ? -3.924 6.504 -7.308 1.00 90.75 85 LEU A N 1
ATOM 648 C CA . LEU A 1 85 ? -5.014 7.471 -7.413 1.00 90.75 85 LEU A CA 1
ATOM 649 C C . LEU A 1 85 ? -6.345 6.841 -7.011 1.00 90.75 85 LEU A C 1
ATOM 651 O O . LEU A 1 85 ? -7.067 7.446 -6.234 1.00 90.75 85 LEU A O 1
ATOM 655 N N . GLY A 1 86 ? -6.632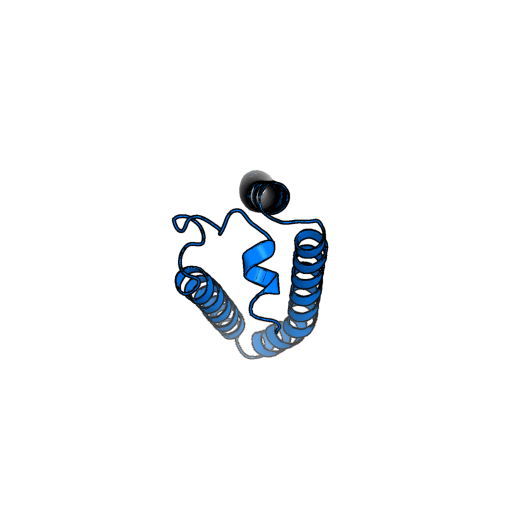 5.612 -7.443 1.00 87.94 86 GLY A N 1
ATOM 656 C CA . GLY A 1 86 ? -7.820 4.870 -7.030 1.00 87.94 86 GLY A CA 1
ATOM 657 C C . GLY A 1 86 ? -7.872 4.654 -5.519 1.00 87.94 86 GLY A C 1
ATOM 658 O O . GLY A 1 86 ? -8.893 4.935 -4.898 1.00 87.94 86 GLY A O 1
ATOM 659 N N . ALA A 1 87 ? -6.765 4.238 -4.897 1.00 83.50 87 ALA A N 1
ATOM 660 C CA . ALA A 1 87 ? -6.682 4.097 -3.445 1.00 83.50 87 ALA A CA 1
ATOM 661 C C . ALA A 1 87 ? -6.882 5.440 -2.719 1.00 83.50 87 ALA A C 1
ATOM 663 O O . ALA A 1 87 ? -7.602 5.494 -1.721 1.00 83.50 87 ALA A O 1
ATOM 664 N N . CYS A 1 88 ? -6.303 6.529 -3.229 1.00 84.06 88 CYS A N 1
ATOM 665 C CA . CYS A 1 88 ? -6.511 7.880 -2.710 1.00 84.06 88 CYS A CA 1
ATOM 666 C C . CYS A 1 88 ? -7.966 8.333 -2.868 1.00 84.06 88 CYS A C 1
ATOM 668 O O . CYS A 1 88 ? -8.552 8.828 -1.912 1.00 84.06 88 CYS A O 1
ATOM 670 N N . THR A 1 89 ? -8.578 8.132 -4.035 1.00 85.56 89 THR A N 1
ATOM 671 C CA . THR A 1 89 ? -9.980 8.478 -4.285 1.00 85.56 89 THR A CA 1
ATOM 672 C C . THR A 1 89 ? -10.901 7.682 -3.379 1.00 85.56 89 THR A C 1
ATOM 674 O O . THR A 1 89 ? -11.815 8.262 -2.815 1.00 85.56 89 THR A O 1
ATOM 677 N N . VAL A 1 90 ? -10.645 6.390 -3.168 1.00 80.25 90 VAL A N 1
ATOM 678 C CA . VAL A 1 90 ? -11.411 5.576 -2.216 1.00 80.25 90 VAL A CA 1
ATOM 679 C C . VAL A 1 90 ? -11.210 6.070 -0.784 1.00 80.25 90 VAL A C 1
ATOM 681 O O . VAL A 1 90 ? -12.181 6.110 -0.042 1.00 80.25 90 VAL A O 1
ATOM 684 N N . ASN A 1 91 ? -10.007 6.508 -0.398 1.00 76.56 91 ASN A N 1
ATOM 685 C CA . ASN A 1 91 ? -9.777 7.137 0.911 1.00 76.56 91 ASN A CA 1
ATOM 686 C C . ASN A 1 91 ? -10.535 8.464 1.070 1.00 76.56 91 ASN A C 1
ATOM 688 O O . ASN A 1 91 ? -11.021 8.741 2.156 1.00 76.56 91 ASN A O 1
ATOM 692 N N . ILE A 1 92 ? -10.664 9.258 0.002 1.00 75.88 92 ILE A N 1
ATOM 693 C CA . ILE A 1 92 ? -11.451 10.504 -0.005 1.00 75.88 92 ILE A CA 1
ATOM 694 C C . ILE A 1 92 ? -12.959 10.206 -0.010 1.00 75.88 92 ILE A C 1
ATOM 696 O O . ILE A 1 92 ? -13.742 10.927 0.602 1.00 75.88 92 ILE A O 1
ATOM 700 N N . PHE A 1 93 ? -13.375 9.157 -0.724 1.00 70.00 93 PHE A N 1
ATOM 701 C CA . PHE A 1 93 ? -14.770 8.735 -0.833 1.00 70.00 93 PHE A CA 1
ATOM 702 C C . PHE A 1 93 ? -15.245 7.980 0.408 1.00 70.00 93 PHE A C 1
ATOM 704 O O . PHE A 1 93 ? -16.448 7.884 0.637 1.00 70.00 93 PHE A O 1
ATOM 711 N N . LEU A 1 94 ? -14.321 7.460 1.216 1.00 59.81 94 LEU A N 1
ATOM 712 C CA . LEU A 1 94 ? -14.597 7.080 2.588 1.00 59.81 94 LEU A CA 1
ATOM 713 C C . LEU A 1 94 ? -14.811 8.398 3.349 1.00 59.81 94 LEU A C 1
ATOM 715 O O . LEU A 1 94 ? -13.834 9.101 3.608 1.00 59.81 94 LEU A O 1
ATOM 719 N N . PRO A 1 95 ? -16.066 8.795 3.643 1.00 49.03 95 PRO A N 1
ATOM 720 C CA . PRO A 1 95 ? -16.314 10.033 4.364 1.00 49.03 95 PRO A CA 1
ATOM 721 C C . PRO A 1 95 ? -15.516 9.965 5.657 1.00 49.03 95 PRO A C 1
ATOM 723 O O . PRO A 1 95 ? -15.559 8.932 6.328 1.00 49.03 95 PRO A O 1
ATOM 726 N N . GLU A 1 96 ? -14.775 11.031 5.960 1.00 48.62 96 GLU A N 1
ATOM 727 C CA . GLU A 1 96 ? -13.949 11.118 7.157 1.00 48.62 96 GLU A CA 1
ATOM 728 C C . GLU A 1 96 ? -14.684 10.492 8.346 1.00 48.62 96 GLU A C 1
ATOM 730 O O . GLU A 1 96 ? -15.656 11.037 8.878 1.00 48.62 96 GLU A O 1
ATOM 735 N N . THR A 1 97 ? -14.178 9.354 8.817 1.00 53.03 97 THR A N 1
ATOM 736 C CA . THR A 1 97 ? -14.558 8.730 10.090 1.00 53.03 97 THR A CA 1
ATOM 737 C C . THR A 1 97 ? -14.076 9.580 11.279 1.00 53.03 97 THR A C 1
ATOM 739 O O . THR A 1 97 ? -13.829 9.059 12.360 1.00 53.03 97 THR A O 1
ATOM 742 N N . PHE A 1 98 ? -13.888 10.888 11.076 1.00 44.75 98 PHE A N 1
ATOM 743 C CA . PHE A 1 98 ? -13.291 11.843 11.998 1.00 44.75 98 PHE A CA 1
ATOM 744 C C . PHE A 1 98 ? -14.162 13.099 12.164 1.00 44.75 98 PHE A C 1
ATOM 746 O O . PHE A 1 98 ? -13.662 14.197 12.364 1.00 44.75 98 PHE A O 1
ATOM 753 N N . ASN A 1 99 ? -15.491 12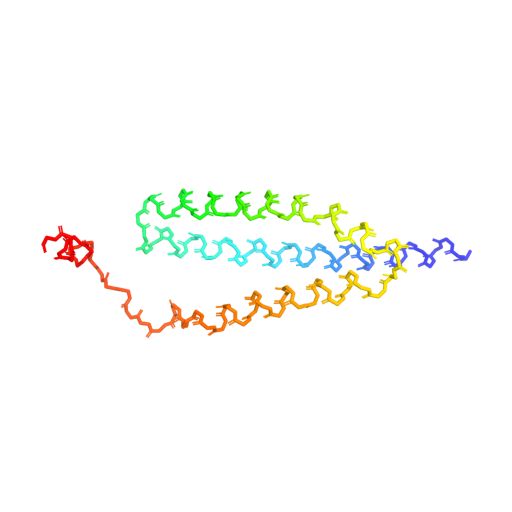.965 12.068 1.00 37.06 99 ASN A N 1
ATOM 754 C CA . ASN A 1 99 ? -16.430 13.966 12.607 1.00 37.06 99 ASN A CA 1
ATOM 755 C C . ASN A 1 99 ? -17.888 13.482 12.704 1.00 37.06 99 ASN A C 1
ATOM 757 O O . ASN A 1 99 ? -18.837 14.262 12.646 1.00 37.06 99 ASN A O 1
ATOM 761 N N . ARG A 1 100 ? -18.114 12.177 12.845 1.00 37.19 100 ARG A N 1
ATOM 762 C CA . ARG A 1 100 ? -19.388 11.683 13.374 1.00 37.19 100 ARG A CA 1
ATOM 763 C C . ARG A 1 100 ? -19.088 11.055 14.715 1.00 37.19 100 ARG A C 1
ATOM 765 O O . ARG A 1 100 ? -18.173 10.245 14.792 1.00 37.19 100 ARG A O 1
ATOM 772 N N . LYS A 1 101 ? -19.852 11.425 15.750 1.00 36.06 101 LYS A N 1
ATOM 773 C CA . LYS A 1 101 ? -19.921 10.653 16.996 1.00 36.06 101 LYS A CA 1
ATOM 774 C C . LYS A 1 101 ? -20.100 9.195 16.594 1.00 36.06 101 LYS A C 1
ATOM 776 O O . LYS A 1 101 ? -21.151 8.842 16.053 1.00 36.06 101 LYS A O 1
ATOM 781 N N . LEU A 1 102 ? -19.063 8.381 16.781 1.00 41.53 102 LEU A N 1
ATOM 782 C CA . LEU A 1 102 ? -19.238 6.944 16.705 1.00 41.53 102 LEU A CA 1
ATOM 783 C C . LEU A 1 102 ? -20.298 6.620 17.763 1.00 41.53 102 LEU A C 1
ATOM 785 O O . LEU A 1 102 ? -20.169 7.102 18.889 1.00 41.53 102 LEU A O 1
ATOM 789 N N . PRO A 1 103 ? -21.395 5.935 17.398 1.00 41.22 103 PRO A N 1
ATOM 790 C CA . PRO A 1 103 ? -22.438 5.596 18.350 1.00 41.22 103 PRO A CA 1
ATOM 791 C C . PRO A 1 103 ? -21.779 4.882 19.531 1.00 41.22 103 PRO A C 1
ATOM 793 O O . PRO A 1 103 ? -21.200 3.812 19.364 1.00 41.22 103 PRO A O 1
ATOM 796 N N . GLU A 1 104 ? -21.839 5.505 20.707 1.00 43.16 104 GLU A N 1
ATOM 797 C CA . GLU A 1 104 ? -21.138 5.111 21.937 1.00 43.16 104 GLU A CA 1
ATOM 798 C C . GLU A 1 104 ? -21.617 3.767 22.519 1.00 43.16 104 GLU A C 1
ATOM 800 O O . GLU A 1 104 ? -21.443 3.491 23.704 1.00 43.16 104 GLU A O 1
ATOM 805 N N . THR A 1 105 ? -22.302 2.908 21.759 1.00 46.16 105 THR A N 1
ATOM 806 C CA . THR A 1 105 ? -22.885 1.691 22.329 1.00 46.16 105 THR A CA 1
ATOM 807 C C . THR A 1 105 ? -23.066 0.583 21.296 1.00 46.16 105 THR A C 1
ATOM 809 O O . THR A 1 105 ? -23.766 0.735 20.293 1.00 46.16 105 THR A O 1
ATOM 812 N N . MET A 1 106 ? -22.507 -0.590 21.613 1.00 49.16 106 MET A N 1
ATOM 813 C CA . MET A 1 106 ? -22.723 -1.870 20.919 1.00 49.16 106 MET A CA 1
ATOM 814 C C . MET A 1 106 ? -24.215 -2.260 20.796 1.00 49.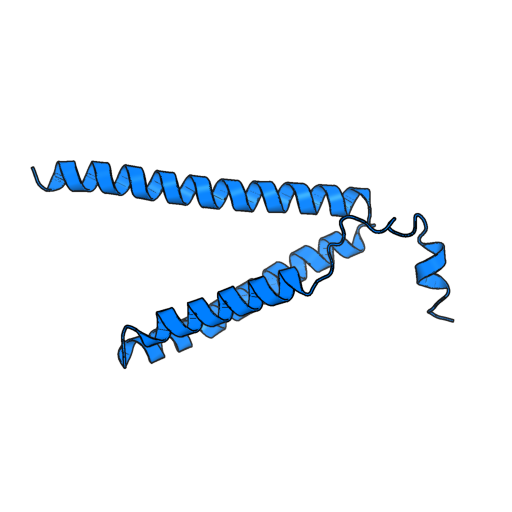16 106 MET A C 1
ATOM 816 O O . MET A 1 106 ? -24.564 -3.103 19.973 1.00 49.16 106 MET A O 1
ATOM 820 N N . ASP A 1 107 ? -25.101 -1.609 21.556 1.00 48.91 107 ASP A N 1
ATOM 821 C CA . ASP A 1 107 ? -26.555 -1.816 21.557 1.00 48.91 107 ASP A CA 1
ATOM 822 C C . ASP A 1 107 ? -27.228 -1.430 20.218 1.00 48.91 107 ASP A C 1
ATOM 824 O O . ASP A 1 107 ? -28.180 -2.076 19.779 1.00 48.91 107 ASP A O 1
ATOM 828 N N . GLN A 1 108 ? -26.685 -0.444 19.489 1.00 47.16 108 GLN A N 1
ATOM 829 C CA . GLN A 1 108 ? -27.215 -0.015 18.180 1.00 47.16 108 GLN A CA 1
ATOM 830 C C . GLN A 1 108 ? -26.806 -0.954 17.028 1.00 47.16 108 GLN A C 1
ATOM 832 O O . GLN A 1 108 ? -27.552 -1.103 16.063 1.00 47.16 108 GLN A O 1
ATOM 837 N N . MET A 1 109 ? -25.661 -1.645 17.132 1.00 50.81 109 MET A N 1
ATOM 838 C CA . MET A 1 109 ? -25.230 -2.630 16.124 1.00 50.81 109 MET A CA 1
ATOM 839 C C . MET A 1 109 ? -26.045 -3.931 16.191 1.00 50.81 109 MET A C 1
ATOM 841 O O . MET A 1 109 ? -26.224 -4.603 15.177 1.00 50.81 109 MET A O 1
ATOM 845 N N . GLN A 1 110 ? -26.575 -4.278 17.366 1.00 52.16 110 GLN A N 1
ATOM 846 C CA . GLN A 1 110 ? -27.361 -5.498 17.556 1.00 52.16 110 GLN A CA 1
ATOM 847 C C . GLN A 1 110 ? -28.835 -5.328 17.141 1.00 52.16 110 GLN A C 1
ATOM 849 O O . GLN A 1 110 ? -29.484 -6.304 16.767 1.00 52.16 110 GLN A O 1
ATOM 854 N N . LYS A 1 111 ? -29.362 -4.095 17.143 1.00 42.91 111 LYS A N 1
ATOM 855 C CA . LYS A 1 111 ? -30.785 -3.816 16.880 1.00 42.91 111 LYS A CA 1
ATOM 856 C C . LYS A 1 111 ? -31.178 -3.831 15.396 1.00 42.91 111 LYS A C 1
ATOM 858 O O . LYS A 1 111 ? -32.338 -4.071 15.099 1.00 42.91 111 LYS A O 1
ATOM 863 N N . CYS A 1 112 ? -30.224 -3.670 14.474 1.00 44.03 112 CYS A N 1
ATOM 864 C CA . CYS A 1 112 ? -30.438 -3.876 13.030 1.00 44.03 112 CYS A CA 1
ATOM 865 C C . CYS A 1 112 ? -30.323 -5.348 12.589 1.00 44.03 112 CYS A C 1
ATOM 867 O O . CYS A 1 112 ? -30.504 -5.650 11.411 1.00 44.03 112 CYS A O 1
ATOM 869 N N . ARG A 1 113 ? -30.003 -6.270 13.509 1.00 38.12 113 ARG A N 1
ATOM 870 C CA . ARG A 1 113 ? -29.958 -7.720 13.258 1.00 38.12 113 ARG A CA 1
ATOM 871 C C . ARG A 1 113 ? -31.135 -8.443 13.922 1.00 38.12 113 ARG A C 1
ATOM 873 O O . ARG A 1 113 ? -30.966 -9.553 14.431 1.00 38.12 113 ARG A O 1
ATOM 880 N N . ARG A 1 114 ? -32.304 -7.808 13.966 1.00 34.50 114 ARG A N 1
ATOM 881 C CA . ARG A 1 114 ? -33.564 -8.461 14.313 1.00 34.50 114 ARG A CA 1
ATOM 882 C C . ARG A 1 114 ? -34.694 -7.925 13.455 1.00 34.50 114 ARG A C 1
ATOM 884 O O . ARG A 1 114 ? -34.683 -6.703 13.203 1.00 34.50 114 ARG A O 1
#

Secondary structure (DSSP, 8-state):
-HHHHHHHHHHHHHHHHHHHHHHHHHHHHHHHHHHHHHS-THHHHHHHHHHHHHHHHHHHHHHHHHHHHTT-THHHHHHHHHHHHHHHHHHHHS--TTSS---S-THHHHHTT-

Sequence (114 aa):
MSAMLFADLLGLAIFLVMVGKFGFTAFYAVVYVYTAEVFPTVLRNVGFGVCSSAGRLGSILVPYVLYLGSYNPFLPYIVMGIFTLGACTVNIFLPETFNRKLPETMDQMQKCRR

Organism: NCBI:txid143900

Radius of gyration: 20.55 Å; chains: 1; bounding box: 69×26×46 Å

InterPro domains:
  IPR005828 Major facilitator, sugar transporter-like [PF00083] (13-104)
  IPR020846 Major facilitator superfamily domain [PS50850] (1-98)
  IPR036259 MFS transporter superfamily [G3DSA:1.20.1250.20] (1-109)
  IPR036259 MFS transporter superfamily [SSF103473] (3-104)

pLDDT: mean 73.44, std 16.54, range [34.5, 95.44]

Foldseek 3Di:
DVVVVVVVVVVVVVVVVVVVVVVVVVVVVVVLVVCVVQDDPVVNVVVVVVVVVVVVVVVVCVVVLVVVCVVPVVRSVVVVVVVVVVVVVVVVVPPPPPPDPPPNDPVVVVVVVD